Protein AF-R5BTV5-F1 (afdb_monomer_lite)

Radius of gyration: 13.31 Å; chains: 1; bounding box: 30×29×33 Å

Secondary structure (DSSP, 8-state):
--HHHHHHHHHHHHHHHHHHHTT-SEEEEETTEEEEGGGHHHHHHHHHHHHHHHHHHHTTS----------

Sequence (71 aa):
MDLQGLKKQLASINEAISNIESGAQEYRLSSDTMVRRGDLATLYKERRRLMADIAMVENGGGAFVAAYMRG

Structure (mmCIF, N/CA/C/O backbone):
data_AF-R5BTV5-F1
#
_entry.id   AF-R5BTV5-F1
#
loop_
_atom_site.group_PDB
_atom_site.id
_atom_site.type_symbol
_atom_site.label_atom_id
_atom_site.label_alt_id
_atom_site.label_comp_id
_atom_site.label_asym_id
_atom_site.label_entity_id
_atom_site.label_seq_id
_atom_site.pdbx_PDB_ins_code
_atom_site.Cartn_x
_atom_site.Cartn_y
_atom_site.Cartn_z
_atom_site.occupancy
_atom_site.B_iso_or_equiv
_atom_site.auth_seq_id
_atom_site.auth_comp_id
_atom_site.auth_asym_id
_atom_site.auth_atom_id
_atom_site.pdbx_PDB_model_num
ATOM 1 N N . MET A 1 1 ? 2.949 4.957 -15.301 1.00 63.19 1 MET A N 1
ATOM 2 C CA . MET A 1 1 ? 3.346 5.335 -13.930 1.00 63.19 1 MET A CA 1
ATOM 3 C C . MET A 1 1 ? 4.801 4.945 -13.779 1.00 63.19 1 MET A C 1
ATOM 5 O O . MET A 1 1 ? 5.116 3.787 -14.015 1.00 63.19 1 MET A O 1
ATOM 9 N N . ASP A 1 2 ? 5.683 5.892 -13.486 1.00 85.06 2 ASP A N 1
ATOM 10 C CA . ASP A 1 2 ? 7.117 5.623 -13.351 1.00 85.06 2 ASP A CA 1
ATOM 11 C C . ASP A 1 2 ? 7.430 4.939 -12.015 1.00 85.06 2 ASP A C 1
ATOM 13 O O . ASP A 1 2 ? 6.670 5.060 -11.050 1.00 85.06 2 ASP A O 1
ATOM 17 N N . LEU A 1 3 ? 8.589 4.281 -11.922 1.00 86.56 3 LEU A N 1
ATOM 18 C CA . LEU A 1 3 ? 9.055 3.599 -10.707 1.00 86.56 3 LEU A CA 1
ATOM 19 C C . LEU A 1 3 ? 8.981 4.489 -9.453 1.00 86.56 3 LEU A C 1
ATOM 21 O O . LEU A 1 3 ? 8.591 4.040 -8.376 1.00 86.56 3 LEU A O 1
ATOM 25 N N . GLN A 1 4 ? 9.318 5.774 -9.594 1.00 88.69 4 GLN A N 1
ATOM 26 C CA . GLN A 1 4 ? 9.225 6.743 -8.499 1.00 88.69 4 GLN A CA 1
ATOM 27 C C . GLN A 1 4 ? 7.778 6.983 -8.045 1.00 88.69 4 GLN A C 1
ATOM 29 O O . GLN A 1 4 ? 7.532 7.150 -6.852 1.00 88.69 4 GLN A O 1
ATOM 34 N N . GLY A 1 5 ? 6.819 6.981 -8.974 1.00 90.31 5 GLY A N 1
ATOM 35 C CA . GLY A 1 5 ? 5.395 7.098 -8.661 1.00 90.31 5 GLY A CA 1
ATOM 36 C C . GLY A 1 5 ? 4.889 5.890 -7.875 1.00 90.31 5 GLY A C 1
ATOM 37 O O . GLY A 1 5 ? 4.248 6.063 -6.840 1.00 90.31 5 GLY A O 1
ATOM 38 N N . LEU A 1 6 ? 5.271 4.681 -8.297 1.00 88.94 6 LEU A N 1
ATOM 39 C CA . LEU A 1 6 ? 4.921 3.441 -7.595 1.00 88.94 6 LEU A CA 1
ATOM 40 C C . LEU A 1 6 ? 5.499 3.405 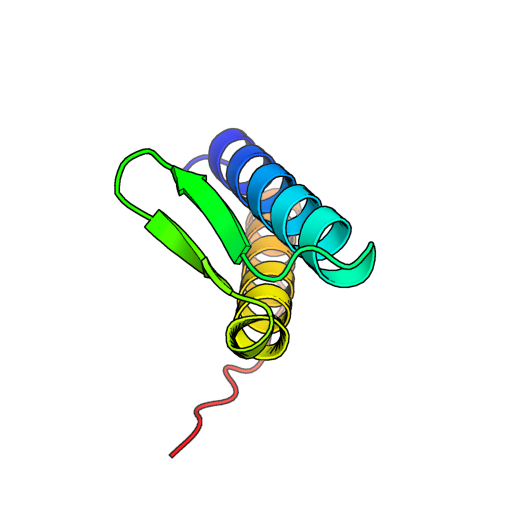-6.173 1.00 88.94 6 LEU A C 1
ATOM 42 O O . LE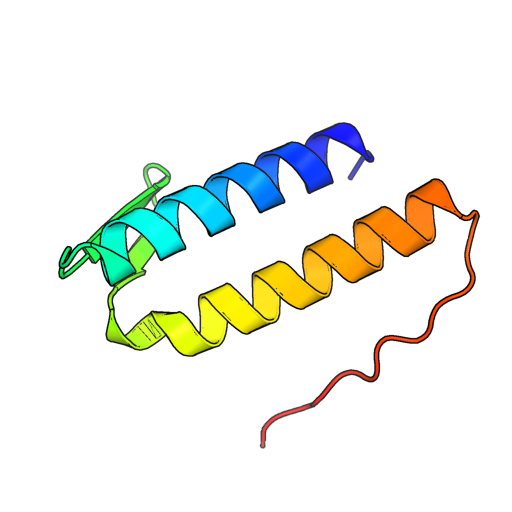U A 1 6 ? 4.790 3.074 -5.224 1.00 88.94 6 LEU A O 1
ATOM 46 N N . LYS A 1 7 ? 6.764 3.811 -5.998 1.00 90.06 7 LYS A N 1
ATOM 47 C CA . LYS A 1 7 ? 7.407 3.896 -4.674 1.00 90.06 7 LYS A CA 1
ATOM 48 C C . LYS A 1 7 ? 6.725 4.918 -3.760 1.00 90.06 7 LYS A C 1
ATOM 50 O O . LYS A 1 7 ? 6.531 4.633 -2.580 1.00 90.06 7 LYS A O 1
ATOM 55 N N . LYS A 1 8 ? 6.314 6.077 -4.290 1.00 92.75 8 LYS A N 1
ATOM 56 C CA . LYS A 1 8 ? 5.544 7.079 -3.530 1.00 92.75 8 LYS A CA 1
ATOM 57 C C . LYS A 1 8 ? 4.193 6.530 -3.080 1.00 92.75 8 LYS A C 1
ATOM 59 O O . LYS A 1 8 ? 3.847 6.658 -1.912 1.00 92.75 8 LYS A O 1
ATOM 64 N N . GLN A 1 9 ? 3.467 5.868 -3.976 1.00 89.62 9 GLN A N 1
ATOM 65 C CA . GLN A 1 9 ? 2.176 5.272 -3.642 1.00 89.62 9 GLN A CA 1
ATOM 66 C C . GLN A 1 9 ? 2.318 4.153 -2.599 1.00 89.62 9 GLN A C 1
ATOM 68 O O . GLN A 1 9 ? 1.528 4.081 -1.659 1.00 89.62 9 GLN A O 1
ATOM 73 N N . LEU A 1 10 ? 3.366 3.329 -2.709 1.00 91.81 10 LEU A N 1
ATOM 74 C CA . LEU A 1 10 ? 3.692 2.310 -1.712 1.00 91.81 10 LEU A CA 1
ATOM 75 C C . LEU A 1 10 ? 3.979 2.930 -0.337 1.00 91.81 10 LEU A C 1
ATOM 77 O O . LEU A 1 10 ? 3.525 2.397 0.675 1.00 91.81 10 LEU A O 1
ATOM 81 N N . ALA A 1 11 ? 4.701 4.054 -0.288 1.00 92.75 11 ALA A N 1
ATOM 82 C CA . ALA A 1 11 ? 4.962 4.772 0.956 1.00 92.75 11 ALA A CA 1
ATOM 83 C C . ALA A 1 11 ? 3.662 5.273 1.608 1.00 92.75 11 ALA A C 1
ATOM 85 O O . ALA A 1 11 ? 3.451 5.018 2.791 1.00 92.75 11 ALA A O 1
ATOM 86 N N . SER A 1 12 ? 2.753 5.881 0.838 1.00 90.69 12 SER A N 1
ATOM 87 C CA . SER A 1 12 ? 1.450 6.331 1.352 1.00 90.69 12 SER A CA 1
ATOM 88 C C . SER A 1 12 ? 0.595 5.173 1.883 1.00 90.69 12 SER A C 1
ATOM 90 O O . SER A 1 12 ? -0.020 5.296 2.939 1.00 90.69 12 SER A O 1
ATOM 92 N N . ILE A 1 13 ? 0.591 4.021 1.199 1.00 91.06 13 ILE A N 1
ATOM 93 C CA . ILE A 1 13 ? -0.101 2.811 1.675 1.00 91.06 13 ILE A CA 1
ATOM 94 C C . ILE A 1 13 ? 0.519 2.303 2.985 1.00 91.06 13 ILE A C 1
ATOM 96 O O . ILE A 1 13 ? -0.212 1.978 3.918 1.00 91.06 13 ILE A O 1
ATOM 100 N N . ASN A 1 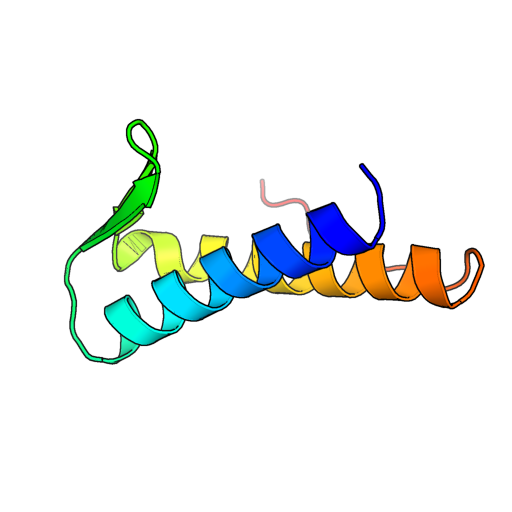14 ? 1.851 2.239 3.078 1.00 93.19 14 ASN A N 1
ATOM 101 C CA . ASN A 1 14 ? 2.532 1.796 4.298 1.00 93.19 14 ASN A CA 1
ATOM 102 C C . ASN A 1 14 ? 2.248 2.735 5.480 1.00 93.19 14 ASN A C 1
ATOM 104 O O . ASN A 1 14 ? 2.045 2.260 6.594 1.00 93.19 14 ASN A O 1
ATOM 108 N N . GLU A 1 15 ? 2.199 4.047 5.245 1.00 92.06 15 GLU A N 1
ATOM 109 C CA . GLU A 1 15 ? 1.859 5.026 6.279 1.00 92.06 15 GLU A CA 1
ATOM 110 C C . GLU A 1 15 ? 0.412 4.858 6.756 1.00 92.06 15 GLU A C 1
ATOM 112 O O . GLU A 1 15 ? 0.155 4.831 7.959 1.00 92.06 15 GLU A O 1
ATOM 117 N N . ALA A 1 16 ? -0.533 4.669 5.834 1.00 89.75 16 ALA A N 1
ATOM 118 C CA . ALA A 1 16 ? -1.924 4.410 6.187 1.00 89.75 16 ALA A CA 1
ATOM 119 C C . ALA A 1 16 ? -2.091 3.122 7.009 1.00 89.75 16 ALA A C 1
ATOM 121 O O . ALA A 1 16 ? -2.793 3.125 8.019 1.00 89.75 16 ALA A O 1
ATOM 122 N N . ILE A 1 17 ? -1.416 2.038 6.604 1.00 90.81 17 ILE A N 1
ATOM 123 C CA . ILE A 1 17 ? -1.391 0.771 7.348 1.00 90.81 17 ILE A CA 1
ATOM 124 C C . ILE A 1 17 ? -0.840 1.006 8.757 1.00 90.81 17 ILE A C 1
ATOM 126 O O . ILE A 1 17 ? -1.517 0.673 9.722 1.00 90.81 17 ILE A O 1
ATOM 130 N N . SER A 1 18 ? 0.328 1.644 8.877 1.00 92.56 18 SER A N 1
ATOM 131 C CA . SER A 1 18 ? 0.976 1.911 10.167 1.00 92.56 18 SER A CA 1
ATOM 132 C C . SER A 1 18 ? 0.074 2.705 11.118 1.00 92.56 18 SER A C 1
ATOM 134 O O . SER A 1 18 ? -0.093 2.331 12.276 1.00 92.56 18 SER A O 1
ATOM 136 N N . ASN A 1 19 ? -0.587 3.758 10.625 1.00 91.25 19 ASN A N 1
ATOM 137 C CA . ASN A 1 19 ? -1.513 4.554 11.435 1.00 91.25 19 ASN A CA 1
ATOM 138 C C . ASN A 1 19 ? -2.711 3.731 11.925 1.00 91.25 19 ASN A C 1
ATOM 140 O O . ASN A 1 19 ? -3.076 3.800 13.099 1.00 91.25 19 ASN A O 1
ATOM 144 N N . ILE A 1 20 ? -3.305 2.928 11.042 1.00 88.38 20 ILE A N 1
ATOM 145 C CA . ILE A 1 20 ? -4.436 2.059 11.382 1.00 88.38 20 ILE A CA 1
ATOM 146 C C . ILE A 1 20 ? -4.019 0.972 12.384 1.00 88.38 20 ILE A C 1
ATOM 148 O O . ILE A 1 20 ? -4.745 0.702 13.342 1.00 88.38 20 ILE A O 1
ATOM 152 N N . GLU A 1 21 ? -2.854 0.352 12.189 1.00 88.44 21 GLU A N 1
ATOM 153 C CA . GLU A 1 21 ? -2.310 -0.669 13.092 1.00 88.44 21 GLU A CA 1
ATOM 154 C C . GLU A 1 21 ? -1.948 -0.096 14.466 1.00 88.44 21 GLU A C 1
ATOM 156 O O . GLU A 1 21 ? -2.165 -0.760 15.478 1.00 88.44 21 GLU A O 1
ATOM 161 N N . SER A 1 22 ? -1.488 1.156 14.514 1.00 89.44 22 SER A N 1
ATOM 162 C CA . SER A 1 22 ? -1.220 1.901 15.752 1.00 89.44 22 SER A CA 1
ATOM 163 C C . SER A 1 22 ? -2.498 2.279 16.525 1.00 89.44 22 SER A C 1
ATOM 165 O O . SER A 1 22 ? -2.434 2.780 17.645 1.00 89.44 22 SER A O 1
ATOM 167 N N . GLY A 1 23 ? -3.679 2.011 15.958 1.00 84.12 23 GLY A N 1
ATOM 168 C CA . GLY A 1 23 ? -4.969 2.185 16.626 1.00 84.12 23 GLY A CA 1
ATOM 169 C C . GLY A 1 23 ? -5.854 3.278 16.032 1.00 84.12 23 GLY A C 1
ATOM 170 O O . GLY A 1 23 ? -6.920 3.548 16.585 1.00 84.12 23 GLY A O 1
ATOM 171 N N . ALA A 1 24 ? -5.471 3.893 14.907 1.00 85.19 24 ALA A N 1
ATOM 172 C CA . ALA A 1 24 ? -6.357 4.823 14.219 1.00 85.19 24 ALA A CA 1
ATOM 173 C C . ALA A 1 24 ? -7.575 4.088 13.628 1.00 85.19 24 ALA A C 1
ATOM 175 O O . ALA A 1 24 ? -7.460 3.067 12.946 1.00 85.19 24 ALA A O 1
ATOM 176 N N . GLN A 1 25 ? -8.768 4.636 13.867 1.00 79.94 25 GLN A N 1
ATOM 177 C CA . GLN A 1 25 ? -10.019 4.138 13.287 1.00 79.94 25 GLN A CA 1
ATOM 178 C C . GLN A 1 25 ? -10.060 4.381 11.766 1.00 79.94 25 GLN A C 1
ATOM 180 O O . GLN A 1 25 ? -10.569 3.555 10.999 1.00 79.94 25 GLN A O 1
ATOM 185 N N . GLU A 1 26 ? -9.512 5.520 11.343 1.00 84.44 26 GLU A N 1
ATOM 186 C CA . GLU A 1 26 ? -9.478 5.995 9.967 1.00 84.44 26 GLU A CA 1
ATOM 187 C C . GLU A 1 26 ? -8.260 6.889 9.720 1.00 84.44 26 GLU A C 1
ATOM 189 O O . GLU A 1 26 ? -7.740 7.529 10.632 1.00 84.44 26 GLU A O 1
ATOM 194 N N . TYR A 1 27 ? -7.802 6.911 8.473 1.00 84.44 27 TYR A N 1
ATOM 195 C CA . TYR A 1 27 ? -6.675 7.707 8.014 1.00 84.44 27 TYR A CA 1
ATOM 196 C C . TYR A 1 27 ? -7.008 8.316 6.651 1.00 84.44 27 TYR A C 1
ATOM 198 O O . TYR A 1 27 ? -7.606 7.671 5.785 1.00 84.44 27 TYR A O 1
ATOM 206 N N . ARG A 1 28 ? -6.632 9.578 6.442 1.00 84.12 28 ARG A N 1
ATOM 207 C CA . ARG A 1 28 ? -6.869 10.277 5.178 1.00 84.12 28 ARG A CA 1
ATOM 208 C C . ARG A 1 28 ? -5.646 10.120 4.279 1.00 84.12 28 ARG A C 1
ATOM 210 O O . ARG A 1 28 ? -4.638 10.782 4.481 1.00 84.12 28 ARG A O 1
ATOM 217 N N . LEU A 1 29 ? -5.767 9.258 3.272 1.00 80.25 29 LEU A N 1
ATOM 218 C CA . LEU A 1 29 ? -4.715 8.989 2.290 1.00 80.25 29 LEU A CA 1
ATOM 219 C C . LEU A 1 29 ? -4.534 10.152 1.303 1.00 80.25 29 LEU A C 1
ATOM 221 O O . LEU A 1 29 ? -3.440 10.390 0.800 1.00 80.25 29 LEU A O 1
ATOM 225 N N . SER A 1 30 ? -5.612 10.869 0.988 1.00 80.06 30 SER A N 1
ATOM 226 C CA . SER A 1 30 ? -5.627 12.049 0.113 1.00 80.06 30 SER A CA 1
ATOM 227 C C . SER A 1 30 ? -6.872 12.885 0.401 1.00 80.06 30 SER A C 1
ATOM 229 O O . SER A 1 30 ? -7.769 12.420 1.101 1.00 80.06 30 SER A O 1
ATOM 231 N N . SER A 1 31 ? -6.969 14.097 -0.154 1.00 80.81 31 SER A N 1
ATOM 232 C CA . SER A 1 31 ? -8.124 14.988 0.064 1.00 80.81 3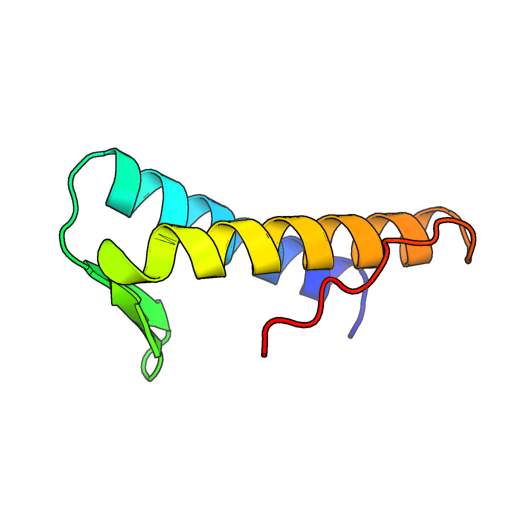1 SER A CA 1
ATOM 233 C C . SER A 1 31 ? -9.481 14.318 -0.191 1.00 80.81 31 SER A C 1
ATOM 235 O O . SER A 1 31 ? -10.438 14.628 0.510 1.00 80.81 31 SER A O 1
ATOM 237 N N . ASP A 1 32 ? -9.536 13.370 -1.131 1.00 81.69 32 ASP A N 1
ATOM 238 C CA . ASP A 1 32 ? -10.752 12.642 -1.520 1.00 81.69 32 ASP A CA 1
ATOM 239 C C . ASP A 1 32 ? -10.774 11.172 -1.052 1.00 81.69 32 ASP A C 1
ATOM 241 O O . ASP A 1 32 ? -11.789 10.490 -1.126 1.00 81.69 32 ASP A O 1
ATOM 245 N N . THR A 1 33 ? -9.653 10.649 -0.543 1.00 78.69 33 THR A N 1
ATOM 246 C CA . THR A 1 33 ? -9.524 9.225 -0.200 1.00 78.69 33 THR A CA 1
ATOM 247 C C . THR A 1 33 ? -9.280 9.044 1.287 1.00 78.69 33 THR A C 1
ATOM 249 O O . THR A 1 33 ? -8.246 9.445 1.825 1.00 78.69 33 THR A O 1
ATOM 252 N N . MET A 1 34 ? -10.226 8.381 1.945 1.00 83.69 34 MET A N 1
ATOM 253 C CA . MET A 1 34 ? -10.151 8.001 3.349 1.00 83.69 34 MET A CA 1
ATOM 254 C C . MET A 1 34 ? -10.169 6.482 3.461 1.00 83.69 34 MET A C 1
ATOM 256 O O . MET A 1 34 ? -10.936 5.815 2.772 1.00 83.69 34 MET A O 1
ATOM 260 N N . VAL A 1 35 ? -9.316 5.944 4.321 1.00 83.88 35 VAL A N 1
ATOM 261 C CA . VAL A 1 35 ? -9.159 4.506 4.531 1.00 83.88 35 VAL A CA 1
ATOM 262 C C . VAL A 1 35 ? -9.425 4.188 5.989 1.00 83.88 35 VAL A C 1
ATOM 264 O O . VAL A 1 35 ? -8.984 4.911 6.882 1.00 83.88 35 VAL A O 1
ATOM 267 N N . ARG A 1 36 ? -10.190 3.130 6.244 1.00 87.94 36 ARG A N 1
ATOM 268 C CA . ARG A 1 36 ? -10.591 2.741 7.596 1.00 87.94 36 ARG A CA 1
ATOM 269 C C . ARG A 1 36 ? -9.910 1.457 8.013 1.00 87.94 36 ARG A C 1
ATOM 271 O O . ARG A 1 36 ? -9.429 0.683 7.189 1.00 87.94 36 ARG A O 1
ATOM 278 N N . ARG A 1 37 ? -9.962 1.163 9.310 1.00 81.69 37 ARG A N 1
ATOM 279 C CA . ARG A 1 37 ? -9.476 -0.112 9.851 1.00 81.69 37 ARG A CA 1
ATOM 280 C C . ARG A 1 37 ? -10.122 -1.341 9.199 1.00 81.69 37 ARG A C 1
ATOM 282 O O . ARG A 1 37 ? -9.458 -2.360 9.036 1.00 81.69 37 ARG A O 1
ATOM 289 N N . GLY A 1 38 ? -11.379 -1.234 8.763 1.00 82.38 38 GLY A N 1
ATOM 290 C CA . GLY A 1 38 ? -12.058 -2.282 7.989 1.00 82.38 38 GLY A CA 1
ATOM 291 C C . GLY A 1 38 ? -11.432 -2.549 6.612 1.00 82.38 38 GLY A C 1
ATOM 292 O O . GLY A 1 38 ? -11.515 -3.666 6.108 1.00 82.38 38 GLY A O 1
ATOM 293 N N . ASP A 1 39 ? -10.733 -1.566 6.045 1.00 84.94 39 ASP A N 1
ATOM 294 C CA . ASP A 1 39 ? -10.088 -1.646 4.732 1.00 84.94 39 ASP A CA 1
ATOM 295 C C . ASP A 1 39 ? -8.648 -2.171 4.809 1.00 84.94 39 ASP A C 1
ATOM 297 O O . ASP A 1 39 ? -7.979 -2.303 3.782 1.00 84.94 39 ASP A O 1
ATOM 301 N N . LEU A 1 40 ? -8.155 -2.519 6.005 1.00 87.50 40 LEU A N 1
ATOM 302 C CA . LEU A 1 40 ? -6.773 -2.954 6.224 1.00 87.50 40 LEU A CA 1
ATOM 303 C C . LEU A 1 40 ? -6.388 -4.153 5.338 1.00 87.50 40 LEU A C 1
ATOM 305 O O . LEU A 1 40 ? -5.298 -4.200 4.768 1.00 87.50 40 LEU A O 1
ATOM 309 N N . ALA A 1 41 ? -7.313 -5.096 5.133 1.00 88.62 41 ALA A N 1
ATOM 310 C CA . ALA A 1 41 ? -7.102 -6.225 4.226 1.00 88.62 41 ALA A CA 1
ATOM 311 C C . ALA A 1 41 ? -6.912 -5.785 2.760 1.00 88.62 41 ALA A C 1
ATOM 313 O O . ALA A 1 41 ? -6.127 -6.391 2.027 1.00 88.62 41 ALA A O 1
ATOM 314 N N . THR A 1 42 ? -7.617 -4.737 2.332 1.00 88.81 42 THR A N 1
ATOM 315 C CA . THR A 1 42 ? -7.493 -4.135 0.998 1.00 88.81 42 THR A CA 1
ATOM 316 C C . THR A 1 42 ? -6.168 -3.387 0.867 1.00 88.81 42 THR A C 1
ATOM 318 O O . THR A 1 42 ? -5.466 -3.582 -0.123 1.00 88.81 42 THR A O 1
ATOM 321 N N . LEU A 1 43 ? -5.756 -2.639 1.896 1.00 88.31 43 LEU A N 1
ATOM 322 C CA . LEU A 1 43 ? -4.460 -1.952 1.928 1.00 88.31 43 LEU A CA 1
ATOM 323 C C . LEU A 1 43 ? -3.285 -2.927 1.781 1.00 88.31 43 LEU A C 1
ATOM 325 O O . LEU A 1 43 ? -2.383 -2.691 0.980 1.00 88.31 43 LEU A O 1
ATOM 329 N N . TYR A 1 44 ? -3.312 -4.072 2.471 1.00 91.06 44 TYR A N 1
ATOM 330 C CA . TYR A 1 44 ? -2.271 -5.092 2.304 1.00 91.06 44 TYR A CA 1
ATOM 331 C C . TYR A 1 44 ? -2.260 -5.737 0.918 1.00 91.06 44 TYR A C 1
ATOM 333 O O . TYR A 1 44 ? -1.190 -6.105 0.425 1.00 91.06 44 TYR A O 1
ATOM 341 N N . LYS A 1 45 ? -3.426 -5.910 0.285 1.00 90.69 45 LYS A N 1
ATOM 342 C CA . LYS A 1 45 ? -3.494 -6.402 -1.099 1.00 90.69 45 LYS A CA 1
ATOM 343 C C . LYS A 1 45 ? -2.845 -5.407 -2.054 1.00 90.69 45 LYS A C 1
ATOM 345 O O . LYS A 1 45 ? -2.006 -5.817 -2.852 1.00 90.69 45 LYS A O 1
ATOM 350 N N . GLU A 1 46 ? -3.175 -4.128 -1.918 1.00 89.31 46 GLU A N 1
ATOM 351 C CA . GLU A 1 46 ? -2.619 -3.077 -2.768 1.00 89.31 46 GLU A CA 1
ATOM 352 C C . GLU A 1 46 ? -1.113 -2.909 -2.544 1.00 89.31 46 GLU A C 1
ATOM 354 O O . GLU A 1 46 ? -0.348 -2.832 -3.501 1.00 89.31 46 GLU A O 1
ATOM 359 N N . ARG A 1 47 ? -0.652 -2.994 -1.289 1.00 91.88 47 ARG A N 1
ATOM 360 C CA . ARG A 1 47 ? 0.777 -3.038 -0.952 1.00 9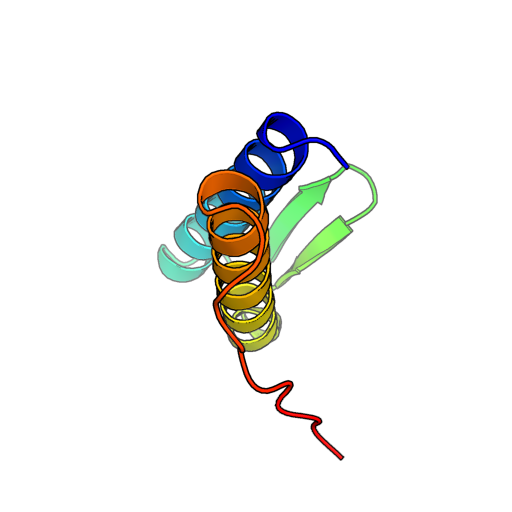1.88 47 ARG A CA 1
ATOM 361 C C . ARG A 1 47 ? 1.504 -4.157 -1.701 1.00 91.88 47 ARG A C 1
ATOM 363 O O . ARG A 1 47 ? 2.549 -3.912 -2.298 1.00 91.88 47 ARG A O 1
ATOM 370 N N . ARG A 1 48 ? 0.960 -5.382 -1.689 1.00 89.75 48 ARG A N 1
ATOM 371 C CA . ARG A 1 48 ? 1.557 -6.525 -2.406 1.00 89.75 48 ARG A CA 1
ATOM 372 C C . ARG A 1 48 ? 1.584 -6.304 -3.915 1.00 89.75 48 ARG A C 1
ATOM 374 O O . ARG A 1 48 ? 2.584 -6.634 -4.543 1.00 89.75 48 ARG A O 1
ATOM 381 N N . ARG A 1 49 ? 0.519 -5.732 -4.479 1.00 89.69 49 ARG A N 1
ATOM 382 C CA . ARG A 1 49 ? 0.445 -5.388 -5.902 1.00 89.69 49 ARG A CA 1
ATOM 383 C C . ARG A 1 49 ? 1.511 -4.363 -6.288 1.00 89.69 49 ARG A C 1
ATOM 385 O O . ARG A 1 49 ? 2.274 -4.617 -7.208 1.00 89.69 49 ARG A O 1
ATOM 392 N N . LEU A 1 50 ? 1.627 -3.264 -5.543 1.00 89.75 50 LEU A N 1
ATOM 393 C CA . LEU A 1 50 ? 2.631 -2.227 -5.800 1.00 89.75 50 LEU A CA 1
ATOM 394 C C . LEU A 1 50 ? 4.057 -2.768 -5.679 1.00 89.75 50 LEU A C 1
ATOM 396 O O . LEU A 1 50 ? 4.908 -2.428 -6.492 1.00 89.75 50 LEU A O 1
ATOM 400 N N . MET A 1 51 ? 4.325 -3.635 -4.697 1.00 88.88 51 MET A N 1
ATOM 401 C CA . MET A 1 51 ? 5.622 -4.310 -4.590 1.00 88.88 51 MET A CA 1
ATOM 402 C C . MET A 1 51 ? 5.911 -5.197 -5.808 1.00 88.88 51 MET A C 1
ATOM 404 O O . MET A 1 51 ? 7.047 -5.223 -6.272 1.00 88.88 51 MET A O 1
ATOM 408 N N . ALA A 1 52 ? 4.899 -5.892 -6.337 1.00 87.62 52 ALA A N 1
ATOM 409 C CA . ALA A 1 52 ? 5.029 -6.691 -7.551 1.00 87.62 52 ALA A CA 1
ATOM 410 C C . ALA A 1 52 ? 5.312 -5.819 -8.782 1.00 87.62 52 ALA A C 1
ATOM 412 O O . ALA A 1 52 ? 6.240 -6.113 -9.530 1.00 87.62 52 ALA A O 1
ATOM 413 N N . ASP A 1 53 ? 4.571 -4.721 -8.952 1.00 86.38 53 ASP A N 1
ATOM 414 C CA . ASP A 1 53 ? 4.764 -3.779 -10.059 1.00 86.38 53 ASP A CA 1
ATOM 415 C C . ASP A 1 53 ? 6.155 -3.128 -9.994 1.00 86.38 53 ASP A C 1
ATOM 417 O O . ASP A 1 53 ? 6.857 -3.060 -11.000 1.00 86.38 53 ASP A O 1
ATOM 421 N N . ILE A 1 54 ? 6.603 -2.716 -8.802 1.00 88.38 54 ILE A N 1
ATOM 422 C CA . ILE A 1 54 ? 7.961 -2.197 -8.574 1.00 88.38 54 ILE A CA 1
ATOM 423 C C . ILE A 1 54 ? 9.002 -3.246 -8.961 1.00 88.38 54 ILE A C 1
ATOM 425 O O . ILE A 1 54 ? 9.907 -2.941 -9.733 1.00 88.38 54 ILE A O 1
ATOM 429 N N . ALA A 1 55 ? 8.855 -4.483 -8.479 1.00 86.25 55 ALA A N 1
ATOM 430 C CA . ALA A 1 55 ? 9.785 -5.561 -8.791 1.00 86.25 55 ALA A CA 1
ATOM 431 C C . ALA A 1 55 ? 9.814 -5.876 -10.293 1.00 86.25 55 ALA A C 1
ATOM 433 O O . ALA A 1 55 ? 10.888 -6.121 -10.837 1.00 86.25 55 ALA A O 1
ATOM 434 N N . MET A 1 56 ? 8.663 -5.833 -10.970 1.00 84.12 56 MET A N 1
ATOM 435 C CA . MET A 1 56 ? 8.549 -6.045 -12.412 1.00 84.12 56 MET A CA 1
ATOM 436 C C . MET A 1 56 ? 9.262 -4.943 -13.200 1.00 84.12 56 MET A C 1
ATOM 438 O O . MET A 1 56 ? 9.992 -5.250 -14.142 1.00 84.12 56 MET A O 1
ATOM 442 N N . VAL A 1 57 ? 9.077 -3.683 -12.802 1.00 85.00 57 VAL A N 1
ATOM 443 C CA . VAL A 1 57 ? 9.725 -2.525 -13.430 1.00 85.00 57 VAL A CA 1
ATOM 444 C C . VAL A 1 57 ? 11.235 -2.520 -13.161 1.00 85.00 57 VAL A C 1
ATOM 446 O O . VAL A 1 57 ? 12.003 -2.243 -14.076 1.00 85.00 57 VAL A O 1
ATOM 449 N N . GLU A 1 58 ? 11.677 -2.865 -11.947 1.00 83.19 58 GLU A N 1
ATOM 450 C CA . GLU A 1 58 ? 13.103 -2.908 -11.582 1.00 83.19 58 GLU A CA 1
ATOM 451 C C . GLU A 1 58 ? 13.851 -4.102 -12.193 1.00 83.19 58 GLU A C 1
ATOM 453 O O . GLU A 1 58 ? 15.014 -3.956 -12.556 1.00 83.19 58 GLU A O 1
ATOM 458 N N . ASN A 1 59 ? 13.204 -5.263 -12.348 1.00 77.62 59 ASN A N 1
ATOM 459 C CA . ASN A 1 59 ? 13.834 -6.476 -12.896 1.00 77.62 59 ASN A CA 1
ATOM 460 C C . ASN A 1 59 ? 13.588 -6.686 -14.400 1.00 77.62 59 ASN A C 1
ATOM 462 O O . ASN A 1 59 ? 13.967 -7.724 -14.936 1.00 77.62 59 ASN A O 1
ATOM 466 N N . GLY A 1 60 ? 12.955 -5.739 -15.100 1.00 65.00 60 GLY A N 1
ATOM 467 C CA . GLY A 1 60 ? 12.770 -5.828 -16.553 1.00 65.00 60 GLY A CA 1
ATOM 468 C C . GLY A 1 60 ? 11.748 -6.877 -17.020 1.00 65.00 60 GLY A C 1
ATOM 469 O O . GLY A 1 60 ? 11.859 -7.370 -18.138 1.00 65.00 60 GLY A O 1
ATOM 470 N N . GLY A 1 61 ? 10.737 -7.193 -16.200 1.00 58.94 61 GLY A N 1
ATOM 471 C CA . GLY A 1 61 ? 9.611 -8.054 -16.583 1.00 58.94 61 GLY A CA 1
ATOM 472 C C . GLY A 1 61 ? 9.825 -9.546 -16.320 1.00 58.94 61 GLY A C 1
ATOM 473 O O . GLY A 1 61 ? 10.065 -10.318 -17.241 1.00 58.94 61 GLY A O 1
ATOM 474 N N . GLY A 1 62 ? 9.669 -9.985 -15.068 1.00 52.25 62 GLY A N 1
ATOM 475 C CA . GLY A 1 62 ? 9.791 -11.408 -14.747 1.00 52.25 62 GLY A CA 1
ATOM 476 C C . GLY A 1 62 ? 9.391 -11.793 -13.328 1.00 52.25 62 GLY A C 1
ATOM 477 O O . GLY A 1 62 ? 10.192 -12.391 -12.626 1.00 52.25 62 GLY A O 1
ATOM 478 N N . ALA A 1 63 ? 8.176 -11.469 -12.877 1.00 47.44 63 ALA A N 1
ATOM 479 C CA . ALA A 1 63 ? 7.604 -12.125 -11.697 1.00 47.44 63 ALA A CA 1
ATOM 480 C C . ALA A 1 63 ? 6.071 -12.059 -11.717 1.00 47.44 63 ALA A C 1
ATOM 482 O O . ALA A 1 63 ? 5.464 -11.032 -11.424 1.00 47.44 63 ALA A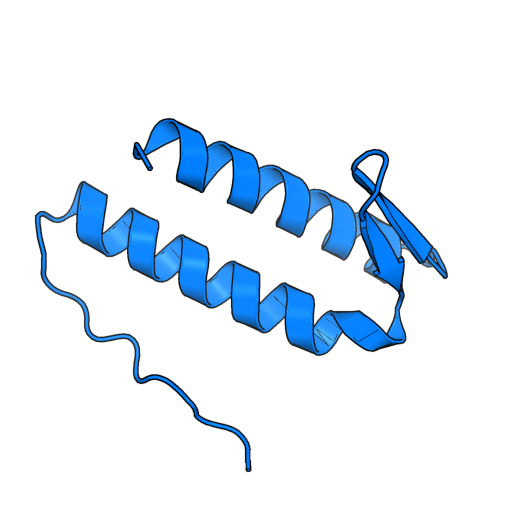 O 1
ATOM 483 N N . PHE A 1 64 ? 5.450 -13.184 -12.070 1.00 54.41 64 PHE A N 1
ATOM 484 C CA . PHE A 1 64 ? 4.017 -13.419 -11.939 1.00 54.41 64 PHE A CA 1
ATOM 485 C C . PHE A 1 64 ? 3.600 -13.275 -10.471 1.00 54.41 64 PHE A C 1
ATOM 487 O O . PHE A 1 64 ? 3.951 -14.112 -9.641 1.00 54.41 64 PHE A O 1
ATOM 494 N N . VAL A 1 65 ? 2.795 -12.263 -10.150 1.00 50.75 65 VAL A N 1
ATOM 495 C CA . VAL A 1 65 ? 2.000 -12.268 -8.919 1.00 50.75 65 VAL A CA 1
ATOM 496 C C . VAL A 1 65 ? 0.569 -12.565 -9.317 1.00 50.75 65 VAL A C 1
ATOM 498 O O . VAL A 1 65 ? -0.150 -11.716 -9.837 1.00 50.75 65 VAL A O 1
ATOM 501 N N . ALA A 1 66 ? 0.210 -13.834 -9.126 1.00 43.66 66 ALA A N 1
ATOM 502 C CA . ALA A 1 66 ? -1.114 -14.380 -9.349 1.00 43.66 66 ALA A CA 1
ATOM 503 C C . ALA A 1 66 ? -2.183 -13.433 -8.786 1.00 43.66 66 ALA A C 1
ATOM 505 O O . ALA A 1 66 ? -2.276 -13.202 -7.576 1.00 43.66 66 ALA A O 1
ATOM 506 N N . ALA A 1 67 ? -2.979 -12.875 -9.696 1.00 48.16 67 ALA A N 1
ATOM 507 C CA . ALA A 1 67 ? -4.169 -12.116 -9.377 1.00 48.16 67 ALA A CA 1
ATOM 508 C C . ALA A 1 67 ? -5.144 -13.035 -8.634 1.00 48.16 67 ALA A C 1
ATOM 510 O O . ALA A 1 67 ? -5.811 -13.874 -9.235 1.00 48.16 67 ALA A O 1
ATOM 511 N N . TYR A 1 68 ? -5.231 -12.883 -7.315 1.00 44.62 68 TYR A N 1
ATOM 512 C CA . TYR A 1 68 ? -6.321 -13.477 -6.555 1.00 44.62 68 TYR A CA 1
ATOM 513 C C . TYR A 1 68 ? -7.572 -12.615 -6.754 1.00 44.62 68 TYR A C 1
ATOM 515 O O . TYR A 1 68 ? -7.807 -11.644 -6.026 1.00 44.62 68 TYR A O 1
ATOM 523 N N . MET A 1 69 ? -8.344 -12.964 -7.786 1.00 47.12 69 MET A N 1
ATOM 524 C CA . MET A 1 69 ? -9.743 -12.571 -7.942 1.00 47.12 69 MET A CA 1
ATOM 525 C C . MET A 1 69 ? -10.520 -13.010 -6.696 1.00 47.12 69 MET A C 1
ATOM 527 O O . MET A 1 69 ? -10.398 -14.150 -6.252 1.00 47.12 69 MET A O 1
ATOM 531 N N . ARG A 1 70 ? -11.326 -12.113 -6.126 1.00 37.50 70 ARG A N 1
ATOM 532 C CA . ARG A 1 70 ? -12.321 -12.465 -5.110 1.00 37.50 70 ARG A CA 1
ATOM 533 C C . ARG A 1 70 ? -13.697 -12.256 -5.734 1.00 37.50 70 ARG A C 1
ATOM 535 O O . ARG A 1 70 ? -14.043 -11.112 -6.019 1.00 37.50 70 ARG A O 1
ATOM 542 N N . GLY A 1 71 ? -14.387 -13.366 -5.998 1.00 42.25 71 GLY A N 1
ATOM 543 C CA . GLY A 1 71 ? -15.841 -13.402 -6.168 1.00 42.25 71 GLY A CA 1
ATOM 544 C C . GLY A 1 71 ? -16.567 -13.280 -4.836 1.00 42.25 71 GLY A C 1
ATOM 545 O O . GLY A 1 71 ? -15.885 -13.309 -3.779 1.00 42.25 71 GLY A O 1
#

pLDDT: mean 80.43, std 15.03, range [37.5, 93.19]

Foldseek 3Di:
DDLVVLVVVLVLLVVQLVCVVVPDQKDASDPPDIDGVVCNVVSVVVNVVSVVVSCCNVVVHDDDDDPPDDD